Protein AF-A0A955T554-F1 (afdb_monomer_lite)

Sequence (67 aa):
MRRFLFVLILATLGFPQSLFALEPDETPARPGEWGFRPSGGETVTMNPPGFSWRPMRGATGYDLQVS

Secondary structure (DSSP, 8-state):
--SSSSSSSTTS------S-------SPPPTTS---BSPTT----SSSPPPB-PPPTT-S-------

pLDDT: mean 79.48, std 17.72, range [42.78, 96.12]

Structure (mmCIF, N/CA/C/O backbone):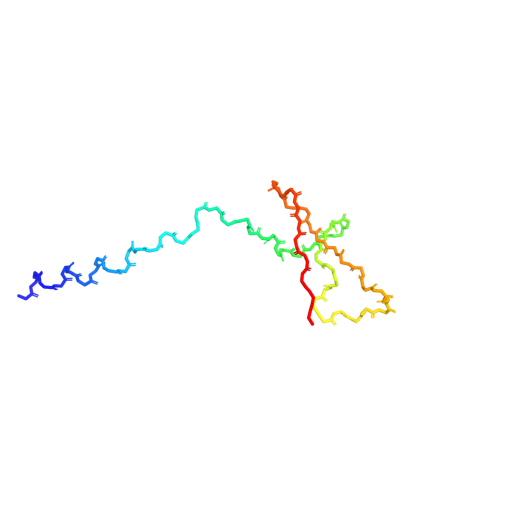
data_AF-A0A955T554-F1
#
_entry.id   AF-A0A955T554-F1
#
loop_
_atom_site.group_PDB
_atom_site.id
_atom_site.type_symbol
_atom_site.label_atom_id
_atom_site.label_alt_id
_atom_site.label_comp_id
_atom_site.label_asym_id
_atom_site.label_entity_id
_atom_site.label_seq_id
_atom_site.pdbx_PDB_ins_code
_atom_site.Cartn_x
_atom_site.Cartn_y
_atom_site.Cartn_z
_atom_site.occupancy
_atom_site.B_iso_or_equiv
_atom_site.auth_seq_id
_atom_site.auth_comp_id
_atom_site.auth_asym_id
_atom_site.auth_atom_id
_atom_site.pdbx_PDB_model_num
ATOM 1 N N . MET A 1 1 ? 27.190 37.772 32.285 1.00 56.09 1 MET A N 1
ATOM 2 C CA . MET A 1 1 ? 27.166 37.045 30.991 1.00 56.09 1 MET A CA 1
ATOM 3 C C . MET A 1 1 ? 26.777 35.556 31.084 1.00 56.09 1 MET A C 1
ATOM 5 O O . MET A 1 1 ? 26.878 34.867 30.087 1.00 56.09 1 MET A O 1
ATOM 9 N N . ARG A 1 2 ? 26.273 35.039 32.224 1.00 55.53 2 ARG A N 1
ATOM 10 C CA . ARG A 1 2 ? 25.830 33.626 32.363 1.00 55.53 2 ARG A CA 1
ATOM 11 C C . ARG A 1 2 ? 24.327 33.458 32.649 1.00 55.53 2 ARG A C 1
ATOM 13 O O . ARG A 1 2 ? 23.856 32.352 32.857 1.00 55.53 2 ARG A O 1
ATOM 20 N N . ARG A 1 3 ? 23.582 34.572 32.665 1.00 54.69 3 ARG A N 1
ATOM 21 C CA . ARG A 1 3 ? 22.124 34.622 32.898 1.00 54.69 3 ARG A CA 1
ATOM 22 C C . ARG A 1 3 ? 21.308 34.894 31.627 1.00 54.69 3 ARG A C 1
ATOM 24 O O . ARG A 1 3 ? 20.133 34.574 31.594 1.00 54.69 3 ARG A O 1
ATOM 31 N N . PHE A 1 4 ? 21.945 35.403 30.568 1.00 48.16 4 PHE A N 1
ATOM 32 C CA . PHE A 1 4 ? 21.304 35.631 29.264 1.00 48.16 4 PHE A CA 1
ATOM 33 C C . PHE A 1 4 ? 21.360 34.416 28.322 1.00 48.16 4 PHE A C 1
ATOM 35 O O . PHE A 1 4 ? 20.635 34.383 27.338 1.00 48.16 4 PHE A O 1
ATOM 42 N N . LEU A 1 5 ? 22.161 33.389 28.643 1.00 50.16 5 LEU A N 1
ATOM 43 C CA . LEU A 1 5 ? 22.238 32.156 27.847 1.00 50.16 5 LEU A CA 1
ATOM 44 C C . LEU A 1 5 ? 21.116 31.145 28.161 1.00 50.16 5 LEU A C 1
ATOM 46 O O . LEU A 1 5 ? 20.985 30.146 27.467 1.00 50.16 5 LEU A O 1
ATOM 50 N N . PHE A 1 6 ? 20.315 31.389 29.204 1.00 42.78 6 PHE A N 1
ATOM 51 C CA . PHE A 1 6 ? 19.259 30.465 29.642 1.00 42.78 6 PHE A CA 1
ATOM 52 C C . PHE A 1 6 ? 17.920 30.666 28.921 1.00 42.78 6 PHE A C 1
ATOM 54 O O . PHE A 1 6 ? 17.093 29.763 28.913 1.00 42.78 6 PHE A O 1
ATOM 61 N N . VAL A 1 7 ? 17.706 31.826 28.293 1.00 50.56 7 VAL A N 1
ATOM 62 C CA . VAL A 1 7 ? 16.433 32.147 27.623 1.00 50.56 7 VAL A CA 1
ATOM 63 C C . VAL A 1 7 ? 16.399 31.623 26.179 1.00 50.56 7 VAL A C 1
ATOM 65 O O . VAL A 1 7 ? 15.325 31.355 25.655 1.00 50.56 7 VAL A O 1
ATOM 68 N N . LEU A 1 8 ? 17.558 31.371 25.555 1.00 47.66 8 LEU A N 1
ATOM 69 C CA . LEU A 1 8 ? 17.623 30.857 24.178 1.00 47.66 8 LEU A CA 1
ATOM 70 C C . LEU A 1 8 ? 17.432 29.331 24.067 1.00 47.66 8 LEU A C 1
ATOM 72 O O . LEU A 1 8 ? 17.200 28.824 22.977 1.00 47.66 8 LEU A O 1
ATOM 76 N N . ILE A 1 9 ? 17.517 28.597 25.181 1.00 51.84 9 ILE A N 1
ATOM 77 C CA . ILE A 1 9 ? 17.358 27.130 25.207 1.00 51.84 9 ILE A CA 1
ATOM 78 C C . ILE A 1 9 ? 15.875 26.726 25.338 1.00 51.84 9 ILE A C 1
ATOM 80 O O . ILE A 1 9 ? 15.515 25.596 25.033 1.00 51.84 9 ILE A O 1
ATOM 84 N N . LEU A 1 10 ? 14.983 27.644 25.731 1.00 52.41 10 LEU A N 1
ATOM 85 C CA . LEU A 1 10 ? 13.572 27.326 25.992 1.00 52.41 10 LEU A CA 1
ATOM 86 C C . LEU A 1 10 ? 12.642 27.408 24.768 1.00 52.41 10 LEU A C 1
ATOM 88 O O . LEU A 1 10 ? 11.500 26.970 24.858 1.00 52.41 10 LEU A O 1
ATOM 92 N N . ALA A 1 11 ? 13.095 27.947 23.633 1.00 49.75 11 ALA A N 1
ATOM 93 C CA . ALA A 1 11 ? 12.248 28.135 22.446 1.00 49.75 11 ALA A CA 1
ATOM 94 C C . ALA A 1 11 ? 12.324 26.982 21.423 1.00 49.75 11 ALA A C 1
ATOM 96 O O . ALA A 1 11 ? 11.589 26.988 20.441 1.00 49.75 11 ALA A O 1
ATOM 97 N N . THR A 1 12 ? 13.180 25.980 21.645 1.00 54.59 12 THR A N 1
ATOM 98 C CA . THR A 1 12 ? 13.323 24.796 20.772 1.00 54.59 12 THR A CA 1
ATOM 99 C C . THR A 1 12 ? 12.564 23.561 21.278 1.00 54.59 12 THR A C 1
ATOM 101 O O . THR A 1 12 ? 12.583 22.521 20.631 1.00 54.59 12 THR A O 1
ATOM 104 N N . LEU A 1 13 ? 11.867 23.660 22.414 1.00 58.34 13 LEU A N 1
ATOM 105 C CA . LEU A 1 13 ? 11.243 22.538 23.139 1.00 58.34 13 LEU A CA 1
ATOM 106 C C . LEU A 1 13 ? 9.722 22.402 22.908 1.00 58.34 13 LEU A C 1
ATOM 108 O O . LEU A 1 13 ? 9.013 21.845 23.742 1.00 58.34 13 LEU A O 1
ATOM 112 N N . GLY A 1 14 ? 9.202 22.942 21.803 1.00 56.53 14 GLY A N 1
ATOM 113 C CA . GLY A 1 14 ? 7.772 23.247 21.673 1.00 56.53 14 GLY A CA 1
ATOM 114 C C . GLY A 1 14 ? 6.952 22.473 20.645 1.00 56.53 14 GLY A C 1
ATOM 115 O O . GLY A 1 14 ? 5.784 22.808 20.485 1.00 56.53 14 GLY A O 1
ATOM 116 N N . PHE A 1 15 ? 7.493 21.471 19.952 1.00 57.12 15 PHE A N 1
ATOM 117 C CA . PHE A 1 15 ? 6.653 20.563 19.166 1.00 57.12 15 PHE A CA 1
ATOM 118 C C . PHE A 1 15 ? 6.824 19.138 19.689 1.00 57.12 15 PHE A C 1
ATOM 120 O O . PHE A 1 15 ? 7.770 18.459 19.292 1.00 57.12 15 PHE A O 1
ATOM 127 N N . PRO A 1 16 ? 5.926 18.640 20.559 1.00 51.59 16 PRO A N 1
ATOM 128 C CA . PRO A 1 16 ? 5.718 17.204 20.648 1.00 51.59 16 PRO A CA 1
ATOM 129 C C . PRO A 1 16 ? 5.156 16.753 19.292 1.00 51.59 16 PRO A C 1
ATOM 131 O O . PRO A 1 16 ? 3.947 16.764 19.071 1.00 51.59 16 PRO A O 1
ATOM 134 N N . GLN A 1 17 ? 6.033 16.449 18.332 1.00 59.09 17 GLN A N 1
ATOM 135 C CA . GLN A 1 17 ? 5.605 15.873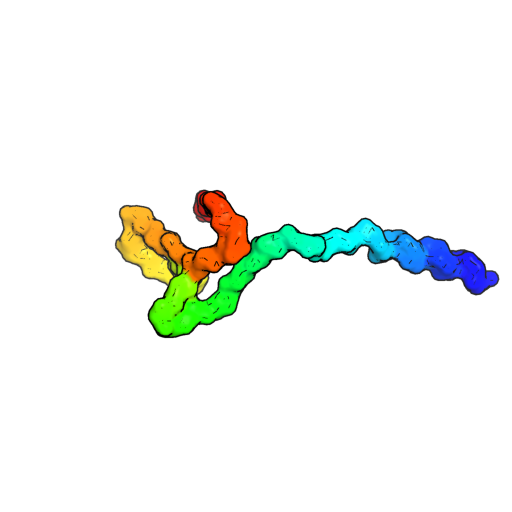 17.065 1.00 59.09 17 GLN A CA 1
ATOM 136 C C . GLN A 1 17 ? 5.200 14.422 17.323 1.00 59.09 17 GLN A C 1
ATOM 138 O O . GLN A 1 17 ? 6.027 13.584 17.662 1.00 59.09 17 GLN A O 1
ATOM 143 N N . SER A 1 18 ? 3.899 14.191 17.154 1.00 58.88 18 SER A N 1
ATOM 144 C CA . SER A 1 18 ? 3.235 12.900 16.985 1.00 58.88 18 SER A CA 1
ATOM 145 C C . SER A 1 18 ? 3.249 11.967 18.192 1.00 58.88 18 SER A C 1
ATOM 147 O O . SER A 1 18 ? 4.106 11.104 18.326 1.00 58.88 18 SER A O 1
ATOM 149 N N . LEU A 1 19 ? 2.204 12.053 19.021 1.00 56.69 19 LEU A N 1
ATOM 150 C CA . LEU A 1 19 ? 1.917 10.984 19.983 1.00 56.69 19 LEU A CA 1
ATOM 151 C C . LEU A 1 19 ? 1.106 9.822 19.387 1.00 56.69 19 LEU A C 1
ATOM 153 O O . LEU A 1 19 ? 1.141 8.757 19.980 1.00 56.69 19 LEU A O 1
ATOM 157 N N . PHE A 1 20 ? 0.445 9.972 18.228 1.00 57.88 20 PHE A N 1
ATOM 158 C CA . PHE A 1 20 ? -0.278 8.880 17.546 1.00 57.88 20 PHE A CA 1
ATOM 159 C C . PHE A 1 20 ? -0.508 9.174 16.048 1.00 57.88 20 PHE A C 1
ATOM 161 O O . PHE A 1 20 ? -1.644 9.349 15.611 1.00 57.88 20 PHE A O 1
ATOM 168 N N . ALA A 1 21 ? 0.555 9.247 15.243 1.00 64.88 21 ALA A N 1
ATOM 169 C CA . ALA A 1 21 ? 0.387 9.098 13.796 1.00 64.88 21 ALA A CA 1
ATOM 170 C C . ALA A 1 21 ? 0.293 7.597 13.484 1.00 64.88 21 ALA A C 1
ATOM 172 O O . ALA A 1 21 ? 1.131 6.817 13.934 1.00 64.88 21 ALA A O 1
ATOM 173 N N . LEU A 1 22 ? -0.749 7.175 12.769 1.00 72.62 22 LEU A N 1
ATOM 174 C CA . LEU A 1 22 ? -0.857 5.813 12.257 1.00 72.62 22 LEU A CA 1
ATOM 175 C C . LEU A 1 22 ? 0.170 5.677 11.121 1.00 72.62 22 LEU A C 1
ATOM 177 O O . LEU A 1 22 ? -0.122 6.037 9.985 1.00 72.62 22 LEU A O 1
ATOM 181 N N . GLU A 1 23 ? 1.393 5.255 11.438 1.00 81.62 23 GLU A N 1
ATOM 182 C CA . GLU A 1 23 ? 2.464 5.136 10.444 1.00 81.62 23 GLU A CA 1
ATOM 183 C C . GLU A 1 23 ? 2.304 3.842 9.630 1.00 81.62 23 GLU A C 1
ATOM 185 O O . GLU A 1 23 ? 2.185 2.759 10.219 1.00 81.62 23 GLU A O 1
ATOM 190 N N . PRO A 1 24 ? 2.263 3.924 8.286 1.00 83.50 24 PRO A N 1
ATOM 191 C CA . PRO A 1 24 ? 2.311 2.751 7.424 1.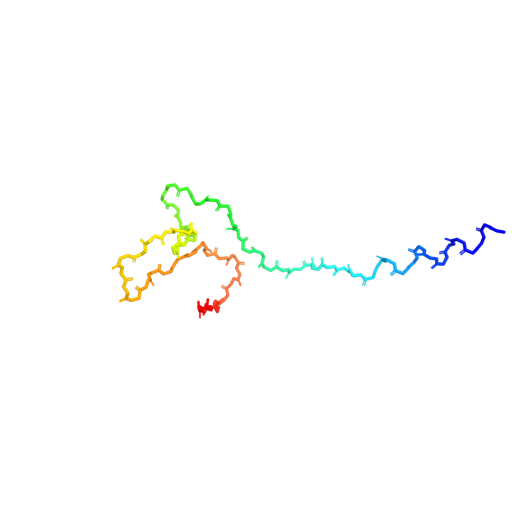00 83.50 24 PRO A CA 1
ATOM 192 C C . PRO A 1 24 ? 3.571 1.925 7.676 1.00 83.50 24 PRO A C 1
ATOM 194 O O . PRO A 1 24 ? 4.676 2.450 7.760 1.00 83.50 24 PRO A O 1
ATOM 197 N N . ASP A 1 25 ? 3.406 0.608 7.772 1.00 86.38 25 ASP A N 1
ATOM 198 C CA . ASP A 1 25 ? 4.538 -0.310 7.811 1.00 86.38 25 ASP A CA 1
ATOM 199 C C . ASP A 1 25 ? 5.079 -0.506 6.391 1.00 86.38 25 ASP A C 1
ATOM 201 O O . ASP A 1 25 ? 4.550 -1.302 5.613 1.00 86.38 25 ASP A O 1
ATOM 205 N N . GLU A 1 26 ? 6.131 0.241 6.062 1.00 87.94 26 GLU A N 1
ATOM 206 C CA . GLU A 1 26 ? 6.790 0.224 4.751 1.00 87.94 26 GLU A CA 1
ATOM 207 C C . GLU A 1 26 ? 7.819 -0.908 4.590 1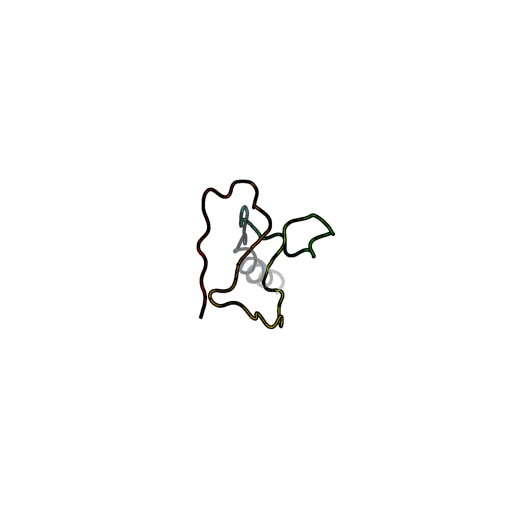.00 87.94 26 GLU A C 1
ATOM 209 O O . GLU A 1 26 ? 8.544 -0.963 3.593 1.00 87.94 26 GLU A O 1
ATOM 214 N N . THR A 1 27 ? 7.915 -1.837 5.547 1.00 89.75 27 THR A N 1
ATOM 215 C CA . THR A 1 27 ? 8.838 -2.966 5.409 1.00 89.75 27 THR A CA 1
ATOM 216 C C . THR A 1 27 ? 8.461 -3.851 4.214 1.00 89.75 27 THR A C 1
ATOM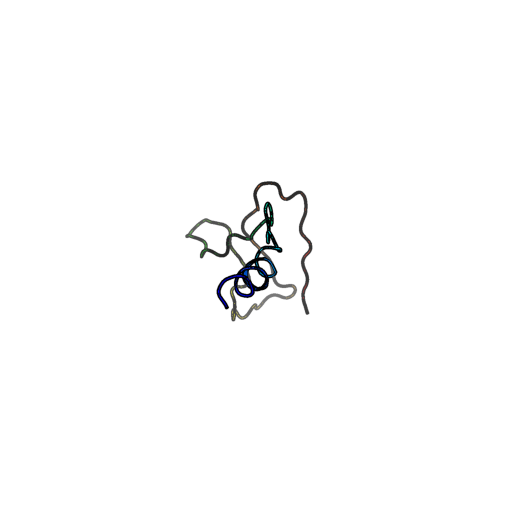 218 O O . THR A 1 27 ? 7.272 -4.077 3.953 1.00 89.75 27 THR A O 1
ATOM 221 N N . PRO A 1 28 ? 9.449 -4.413 3.486 1.00 89.25 28 PRO A N 1
ATOM 222 C CA . PRO A 1 28 ? 9.169 -5.313 2.376 1.00 89.25 28 PRO A CA 1
ATOM 223 C C . PRO A 1 28 ? 8.269 -6.479 2.795 1.00 89.25 28 PRO A C 1
ATOM 225 O O . PRO A 1 28 ? 8.505 -7.134 3.814 1.00 89.25 28 PRO A O 1
ATOM 228 N N . ALA A 1 29 ? 7.246 -6.767 1.991 1.00 90.50 29 ALA A N 1
ATOM 229 C CA . ALA A 1 29 ? 6.393 -7.925 2.221 1.00 90.50 29 ALA A CA 1
ATOM 230 C C . ALA A 1 29 ? 7.160 -9.233 2.005 1.00 90.50 29 ALA A C 1
ATOM 232 O O . ALA A 1 29 ? 7.959 -9.367 1.073 1.00 90.50 29 ALA A O 1
ATOM 233 N N . ARG A 1 30 ? 6.889 -10.221 2.861 1.00 90.12 30 ARG A N 1
ATOM 234 C CA . ARG A 1 30 ? 7.435 -11.575 2.722 1.00 90.12 30 ARG A CA 1
ATOM 235 C C . ARG A 1 30 ? 6.610 -12.405 1.732 1.00 90.12 30 ARG A C 1
ATOM 237 O O . ARG A 1 30 ? 5.463 -12.059 1.443 1.00 90.12 30 ARG A O 1
ATOM 244 N N . PRO A 1 31 ? 7.146 -13.532 1.229 1.00 90.44 31 PRO A N 1
ATOM 245 C CA . PRO A 1 31 ? 6.357 -14.472 0.440 1.00 90.44 31 PRO A CA 1
ATOM 246 C C . PRO A 1 31 ? 5.078 -14.893 1.180 1.00 90.44 31 PRO A C 1
ATOM 248 O O . PRO A 1 31 ? 5.142 -15.354 2.317 1.00 90.44 31 PRO A O 1
ATOM 251 N N . GLY A 1 32 ? 3.923 -14.723 0.532 1.00 89.12 32 GLY A N 1
ATOM 252 C CA . GLY A 1 32 ? 2.608 -15.031 1.108 1.00 89.12 32 GLY A CA 1
ATOM 253 C C . GLY A 1 32 ? 1.987 -13.918 1.964 1.00 89.12 32 GLY A C 1
ATOM 254 O O . GLY A 1 32 ? 0.851 -14.072 2.404 1.00 89.12 32 GLY A O 1
ATOM 255 N N . GLU A 1 33 ? 2.679 -12.796 2.177 1.00 89.69 33 GLU A N 1
ATOM 256 C CA . GLU A 1 33 ? 2.127 -11.624 2.859 1.00 89.69 33 GLU A CA 1
ATOM 257 C C . GLU A 1 33 ? 1.604 -10.575 1.871 1.00 89.69 33 GLU A C 1
ATOM 259 O O . GLU A 1 33 ? 2.030 -10.476 0.718 1.00 89.69 33 GLU A O 1
ATOM 264 N N . TRP A 1 34 ? 0.688 -9.747 2.365 1.00 88.62 34 TRP A N 1
ATOM 265 C CA . TRP A 1 34 ? 0.233 -8.553 1.666 1.00 88.62 34 TRP A CA 1
ATOM 266 C C . TRP A 1 34 ? 1.301 -7.462 1.777 1.00 88.62 34 TRP A C 1
ATOM 268 O O . TRP A 1 34 ? 1.968 -7.337 2.805 1.00 88.62 34 TRP A O 1
ATOM 278 N N . GLY A 1 35 ? 1.441 -6.654 0.729 1.00 91.19 35 GLY A N 1
ATOM 279 C CA . GLY A 1 35 ? 2.388 -5.545 0.671 1.00 91.19 35 GLY A CA 1
ATOM 280 C C . GLY A 1 35 ? 1.948 -4.477 -0.314 1.00 91.19 35 GLY A C 1
ATOM 281 O O . GLY A 1 35 ? 0.961 -4.665 -1.029 1.00 91.19 35 GLY A O 1
ATOM 282 N N . PHE A 1 36 ? 2.698 -3.377 -0.348 1.00 92.62 36 PHE A N 1
ATOM 283 C CA . PHE A 1 36 ? 2.474 -2.288 -1.292 1.00 92.62 36 PHE A CA 1
ATOM 284 C C . PHE A 1 36 ? 2.656 -2.767 -2.731 1.00 92.62 36 PHE A C 1
ATOM 286 O O . PHE A 1 36 ? 3.736 -3.224 -3.112 1.00 92.62 36 PHE A O 1
ATOM 293 N N . ARG A 1 37 ? 1.577 -2.684 -3.511 1.00 93.00 37 ARG A N 1
ATOM 294 C CA . ARG A 1 37 ? 1.557 -2.935 -4.952 1.00 93.00 37 ARG A CA 1
ATOM 295 C C . ARG A 1 37 ? 0.783 -1.817 -5.658 1.00 93.00 37 ARG A C 1
ATOM 297 O O . ARG A 1 37 ? -0.225 -1.372 -5.106 1.00 93.00 37 ARG A O 1
ATOM 304 N N . PRO A 1 38 ? 1.188 -1.421 -6.874 1.00 93.69 38 PRO A N 1
ATOM 305 C CA . PRO A 1 38 ? 2.429 -1.809 -7.552 1.00 93.69 38 PRO A CA 1
ATOM 306 C C . PRO A 1 38 ? 3.676 -1.377 -6.769 1.00 93.69 38 PRO A C 1
ATOM 308 O O . PRO A 1 38 ? 3.635 -0.413 -6.007 1.00 93.69 38 PRO A O 1
ATOM 311 N N . SER A 1 39 ? 4.769 -2.123 -6.902 1.00 90.38 39 SER A N 1
ATOM 312 C CA . SER A 1 39 ? 6.046 -1.732 -6.302 1.00 90.38 39 SER A CA 1
ATOM 313 C C . SER A 1 39 ? 6.649 -0.535 -7.049 1.00 90.38 39 SER A C 1
ATOM 315 O O . SER A 1 39 ? 6.364 -0.312 -8.226 1.00 90.38 39 SER A O 1
ATOM 317 N N . GLY A 1 40 ? 7.456 0.281 -6.366 1.00 89.50 40 GLY A N 1
ATOM 318 C CA . GLY A 1 40 ? 8.058 1.470 -6.978 1.00 89.50 40 GLY A CA 1
ATOM 319 C C . GLY A 1 40 ? 8.878 1.112 -8.223 1.00 89.50 40 GLY A C 1
ATOM 320 O O . GLY A 1 40 ? 9.828 0.338 -8.136 1.00 89.50 40 GLY A O 1
ATOM 321 N N . GLY A 1 41 ? 8.504 1.672 -9.377 1.00 90.06 41 GLY A N 1
ATOM 322 C CA . GLY A 1 41 ? 9.142 1.390 -10.670 1.00 90.06 41 GLY A CA 1
ATOM 323 C C . GLY A 1 41 ? 8.607 0.156 -11.409 1.00 90.06 41 GLY A C 1
ATOM 324 O O . GLY A 1 41 ? 9.084 -0.148 -12.502 1.00 90.06 41 GLY A O 1
ATOM 325 N N . GLU A 1 42 ? 7.615 -0.550 -10.861 1.00 92.06 42 GLU A N 1
ATOM 326 C CA . GLU A 1 42 ? 6.963 -1.673 -11.535 1.00 92.06 42 GLU A CA 1
ATOM 327 C C . GLU A 1 42 ? 6.136 -1.195 -12.733 1.00 92.06 42 GLU A C 1
ATOM 329 O O . GLU A 1 42 ? 5.308 -0.290 -12.630 1.00 92.06 42 GLU A O 1
ATOM 334 N N . THR A 1 43 ? 6.338 -1.833 -13.887 1.00 94.06 43 THR A N 1
ATOM 335 C CA . THR A 1 43 ? 5.480 -1.617 -15.055 1.00 94.06 43 THR A CA 1
ATOM 336 C C . THR A 1 43 ? 4.237 -2.486 -14.928 1.00 94.06 43 THR A C 1
ATOM 338 O O . THR A 1 43 ? 4.325 -3.713 -14.960 1.00 94.06 43 THR A O 1
ATOM 341 N N . VAL A 1 44 ? 3.071 -1.854 -14.818 1.00 94.69 44 VAL A N 1
ATOM 342 C CA . VAL A 1 44 ? 1.784 -2.554 -14.764 1.00 94.69 44 VAL A CA 1
ATOM 343 C C . VAL A 1 44 ? 1.226 -2.707 -16.177 1.00 94.69 44 VAL A C 1
ATOM 345 O O . VAL A 1 44 ? 1.127 -1.738 -16.923 1.00 94.69 44 VAL A O 1
ATOM 348 N N . THR A 1 45 ? 0.846 -3.928 -16.551 1.00 96.12 45 THR A N 1
ATOM 349 C CA . THR A 1 45 ? 0.273 -4.241 -17.876 1.00 96.12 45 THR A CA 1
ATOM 350 C C . THR A 1 45 ? -1.256 -4.153 -17.921 1.00 96.12 45 THR A C 1
ATOM 352 O O . THR A 1 45 ? -1.848 -4.245 -18.993 1.00 96.12 45 THR A O 1
ATOM 355 N N . MET A 1 46 ? -1.896 -3.983 -16.762 1.00 95.19 46 MET A N 1
ATOM 356 C CA . MET A 1 46 ? -3.345 -3.892 -16.579 1.00 95.19 46 MET A CA 1
ATOM 357 C C . MET A 1 46 ? -3.780 -2.448 -16.300 1.00 95.19 46 MET A C 1
ATOM 359 O O . MET A 1 46 ? -3.106 -1.728 -15.565 1.00 95.19 46 MET A O 1
ATOM 363 N N . ASN A 1 47 ? -4.938 -2.046 -16.832 1.00 94.31 47 ASN A N 1
ATOM 364 C CA . ASN A 1 47 ? -5.554 -0.746 -16.563 1.00 94.31 47 ASN A CA 1
ATOM 365 C C . ASN A 1 47 ? -7.058 -0.925 -16.236 1.00 94.31 47 ASN A C 1
ATOM 367 O O . ASN A 1 47 ? -7.793 -1.375 -17.119 1.00 94.31 47 ASN A O 1
ATOM 371 N N . PRO A 1 48 ? -7.527 -0.600 -15.009 1.00 92.75 48 PRO A N 1
ATOM 372 C CA . PRO A 1 48 ? -6.784 0.057 -13.931 1.00 92.75 48 PRO A CA 1
ATOM 373 C C . PRO A 1 48 ? -5.766 -0.869 -13.245 1.00 92.75 48 PRO A C 1
ATOM 375 O O . PRO A 1 48 ? -5.958 -2.089 -13.216 1.00 92.75 48 PRO A O 1
ATOM 378 N N . PRO A 1 49 ? -4.686 -0.308 -12.677 1.00 94.81 49 PRO A N 1
ATOM 379 C CA . PRO A 1 49 ? -3.771 -1.075 -11.847 1.00 94.81 49 PRO A CA 1
ATOM 380 C C . PRO A 1 49 ? -4.483 -1.584 -10.588 1.00 94.81 49 PRO A C 1
ATOM 382 O O . PRO A 1 49 ? -5.320 -0.899 -9.997 1.00 94.81 49 PRO A O 1
ATOM 385 N N . GLY A 1 50 ? -4.123 -2.793 -10.159 1.00 94.56 50 GLY A N 1
ATOM 386 C CA . GLY A 1 50 ? -4.524 -3.310 -8.856 1.00 94.56 50 GLY A CA 1
ATOM 387 C C . GLY A 1 50 ? -3.629 -2.732 -7.764 1.00 94.56 50 GLY A C 1
ATOM 388 O O . GLY A 1 50 ? -2.417 -2.944 -7.796 1.00 94.56 50 GLY A O 1
ATOM 389 N N . PHE A 1 51 ? -4.224 -2.033 -6.798 1.00 95.00 51 PHE A N 1
ATOM 390 C CA . PHE A 1 51 ? -3.522 -1.542 -5.614 1.00 95.00 51 PHE A CA 1
ATOM 391 C C . PHE A 1 51 ? -3.732 -2.481 -4.427 1.00 95.00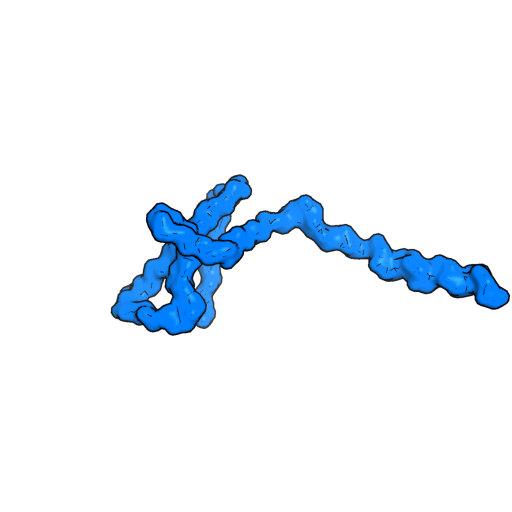 51 PHE A C 1
ATOM 393 O O . PHE A 1 51 ? -4.848 -2.942 -4.180 1.00 95.00 51 PHE A O 1
ATOM 400 N N . SER A 1 52 ? -2.671 -2.742 -3.668 1.00 94.12 52 SER A N 1
ATOM 401 C CA . SER A 1 52 ? -2.749 -3.472 -2.399 1.00 94.12 52 SER A CA 1
ATOM 402 C C . SER A 1 52 ? -1.766 -2.909 -1.384 1.00 94.12 52 SER A C 1
ATOM 404 O O . SER A 1 52 ? -0.733 -2.364 -1.761 1.00 94.12 52 SER A O 1
ATOM 406 N N . TRP A 1 53 ? -2.069 -3.074 -0.100 1.00 93.88 53 TRP A N 1
ATOM 407 C CA . TRP A 1 53 ? -1.197 -2.729 1.023 1.00 93.88 53 TRP A CA 1
ATOM 408 C C . TRP A 1 53 ? -1.482 -3.659 2.206 1.00 93.88 53 TRP A C 1
ATOM 410 O O . TRP A 1 53 ? -2.484 -4.380 2.225 1.00 93.88 53 TRP A O 1
ATOM 420 N N . ARG A 1 54 ? -0.589 -3.671 3.200 1.00 93.25 54 ARG A N 1
ATOM 421 C CA . ARG A 1 54 ? -0.799 -4.415 4.447 1.00 93.25 54 ARG A CA 1
ATOM 422 C C . ARG A 1 54 ? -1.888 -3.708 5.275 1.00 93.25 54 ARG A C 1
ATOM 424 O O . ARG A 1 54 ? -1.778 -2.499 5.478 1.00 93.25 54 ARG A O 1
ATOM 431 N N . PRO A 1 55 ? -2.924 -4.412 5.773 1.00 91.31 55 PRO A N 1
ATOM 432 C CA . PRO A 1 55 ? -3.938 -3.794 6.622 1.00 91.31 55 PRO A CA 1
ATOM 433 C C . PRO A 1 55 ? -3.326 -3.177 7.880 1.00 91.31 55 PRO A C 1
ATOM 435 O O . PRO A 1 55 ? -2.533 -3.814 8.575 1.00 91.31 55 PRO A O 1
ATOM 438 N N . MET A 1 56 ? -3.724 -1.948 8.194 1.00 89.31 56 MET A N 1
ATOM 439 C CA . MET A 1 56 ? -3.221 -1.223 9.354 1.00 89.31 56 MET A CA 1
ATOM 440 C C . MET A 1 56 ? -4.127 -1.451 10.563 1.00 89.31 56 MET A C 1
ATOM 442 O O . MET A 1 56 ? -5.351 -1.322 10.486 1.00 89.31 56 MET A O 1
ATOM 446 N N . ARG A 1 57 ? -3.530 -1.792 11.710 1.00 87.31 57 ARG A N 1
ATOM 447 C CA . ARG A 1 57 ? -4.282 -2.033 12.948 1.00 87.31 57 ARG A CA 1
ATOM 448 C C . ARG A 1 57 ? -5.041 -0.768 13.353 1.00 87.31 57 ARG A C 1
ATOM 450 O O . ARG A 1 57 ? -4.428 0.248 13.647 1.00 87.31 57 ARG A O 1
ATOM 457 N N . GLY A 1 58 ? -6.366 -0.868 13.436 1.00 88.12 58 GLY A N 1
ATOM 458 C CA . GLY A 1 58 ? -7.233 0.240 13.847 1.00 88.12 58 GLY A CA 1
ATOM 459 C C . GLY A 1 58 ? -7.703 1.144 12.705 1.00 88.12 58 GLY A C 1
ATOM 460 O O . GLY A 1 58 ? -8.493 2.047 12.963 1.00 88.12 58 GLY A O 1
ATOM 461 N N . ALA A 1 59 ? -7.287 0.894 11.459 1.00 90.25 59 ALA A N 1
ATOM 462 C CA . ALA A 1 59 ? -7.848 1.595 10.311 1.00 90.25 59 ALA A CA 1
ATOM 463 C C . ALA A 1 59 ? -9.312 1.182 10.087 1.00 90.25 59 ALA A C 1
ATOM 465 O O . ALA A 1 59 ? -9.632 -0.006 10.012 1.00 90.25 59 ALA A O 1
ATOM 466 N N . THR A 1 60 ? -10.197 2.169 9.966 1.00 94.19 60 THR A N 1
ATOM 467 C CA . THR A 1 60 ? -11.621 1.984 9.633 1.00 94.19 60 THR A CA 1
ATOM 468 C C . THR A 1 60 ? -11.924 2.267 8.161 1.00 94.19 60 THR A C 1
ATOM 470 O O . THR A 1 60 ? -13.000 1.925 7.678 1.00 94.19 60 THR A O 1
ATOM 473 N N . GLY A 1 61 ? -10.974 2.865 7.444 1.00 93.56 61 GLY A N 1
ATOM 474 C CA . GLY A 1 61 ? -11.056 3.219 6.034 1.00 93.56 61 GLY A CA 1
ATOM 475 C C . GLY A 1 61 ? -9.698 3.691 5.518 1.00 93.56 61 GLY A C 1
ATOM 476 O O . GLY A 1 61 ? -8.767 3.879 6.303 1.00 93.56 61 GLY A O 1
ATOM 477 N N . TYR A 1 62 ? -9.597 3.854 4.201 1.00 93.12 62 TYR A N 1
ATOM 478 C CA . TYR A 1 62 ? -8.398 4.334 3.520 1.00 93.12 62 TYR A CA 1
ATOM 479 C C . TYR A 1 62 ? -8.805 5.302 2.413 1.00 93.12 62 TYR A C 1
ATOM 481 O O . TYR A 1 62 ? -9.740 5.011 1.666 1.00 93.12 62 TYR A O 1
ATOM 489 N N . ASP A 1 63 ? -8.061 6.395 2.281 1.00 94.44 63 ASP A N 1
ATOM 490 C CA . ASP A 1 63 ? -8.131 7.287 1.129 1.00 94.44 63 ASP A CA 1
ATOM 491 C C . ASP A 1 63 ? -6.960 6.969 0.194 1.00 94.44 63 ASP A C 1
ATOM 493 O O . ASP A 1 63 ? -5.801 6.977 0.612 1.00 94.44 63 ASP A O 1
ATOM 497 N N . LEU A 1 64 ? -7.258 6.668 -1.072 1.00 94.25 64 LEU A N 1
ATOM 498 C CA . LEU A 1 64 ? -6.251 6.417 -2.103 1.00 94.25 64 LEU A CA 1
ATOM 499 C C . LEU A 1 64 ? -6.195 7.607 -3.062 1.00 94.25 64 LEU A C 1
ATOM 501 O O . LEU A 1 64 ? -7.175 7.906 -3.743 1.00 94.25 64 LEU A O 1
ATOM 505 N N . GLN A 1 65 ? -5.032 8.250 -3.149 1.00 95.06 65 GLN A N 1
ATOM 506 C CA . GLN A 1 65 ? -4.759 9.324 -4.102 1.00 95.06 65 GLN A CA 1
ATOM 507 C C . GLN A 1 65 ? -3.812 8.829 -5.201 1.00 95.06 65 GLN A C 1
ATOM 509 O O . GLN A 1 65 ? -2.784 8.220 -4.915 1.00 95.06 65 GLN A O 1
ATOM 514 N N . VAL A 1 66 ? -4.149 9.129 -6.458 1.00 93.12 66 VAL A N 1
ATOM 515 C CA . VAL A 1 66 ? -3.334 8.841 -7.649 1.00 93.12 66 VAL A CA 1
ATOM 516 C C . VAL A 1 66 ? -3.285 10.108 -8.507 1.00 93.12 66 VAL A C 1
ATOM 518 O O . VAL A 1 66 ? -4.314 10.768 -8.663 1.00 93.12 66 VAL A O 1
ATOM 521 N N . SER A 1 67 ? -2.107 10.459 -9.029 1.00 91.00 67 SER A N 1
ATOM 522 C CA . SER A 1 67 ? -1.856 11.668 -9.833 1.00 91.00 67 SER A CA 1
ATOM 523 C C . SER A 1 67 ? -1.017 11.373 -11.063 1.00 91.00 67 SER A C 1
ATOM 525 O O . SER A 1 67 ? -0.060 10.584 -10.896 1.00 91.00 67 SER A O 1
#

Foldseek 3Di:
DPVVVVVVVPPVPPDPPDPDDQDFPQDDDDVPAWAFPPDVPDDDPDPPGDGTHHDGPPDPDDDDDDD

Radius of gyration: 21.57 Å; chains: 1; bounding box: 39×52×51 Å